Protein AF-A0A428ZIY9-F1 (afdb_monomer_lite)

Radius of gyration: 34.32 Å; chains: 1; bounding box: 70×28×80 Å

Foldseek 3Di:
DDDPDPDDDQVPDPQADVPQAHPVPDDHDDDPDPPDPDDPDPDDDPPVVVVVVVVVVVVVVVVVVVVVVVVVVVVVVVD

InterPro domains:
  IPR045512 Protein of unknown function DUF6480 [PF20088] (3-74)

Organism: Kibdelosporangium aridum (NCBI:txid2030)

Sequence (79 aa):
MSTPPPDPDPDRTPGLEPGGGVRPGDTPPDSGSTSGLSHPQPMRSRAIPIWFTVLIGLFVLCVVGMVIAQTVGMIDVLW

Structure (mmCIF, N/CA/C/O backbone):
data_AF-A0A428ZIY9-F1
#
_entry.id   AF-A0A428ZIY9-F1
#
loop_
_atom_site.group_PDB
_atom_site.id
_atom_site.type_symbol
_atom_site.label_atom_id
_atom_site.label_alt_id
_atom_site.label_comp_id
_atom_site.label_asym_id
_atom_site.label_entity_id
_atom_site.label_seq_id
_atom_site.pdbx_PDB_ins_code
_atom_site.Cartn_x
_atom_site.Cartn_y
_atom_site.Cartn_z
_atom_site.occupancy
_atom_site.B_iso_or_equiv
_atom_site.auth_seq_id
_atom_site.auth_comp_id
_atom_site.auth_asym_id
_atom_site.auth_atom_id
_atom_site.pdbx_PDB_model_num
ATOM 1 N N . MET A 1 1 ? -19.184 7.371 37.009 1.00 39.50 1 MET A N 1
ATOM 2 C CA . MET A 1 1 ? -20.633 7.101 37.106 1.00 39.50 1 MET A CA 1
ATOM 3 C C . MET A 1 1 ? -20.900 5.860 36.276 1.00 39.50 1 MET A C 1
ATOM 5 O O . MET A 1 1 ? -20.603 5.902 35.091 1.00 39.50 1 MET A O 1
ATOM 9 N N . SER A 1 2 ? -21.348 4.761 36.882 1.00 46.62 2 SER A N 1
ATOM 10 C CA . SER A 1 2 ? -21.757 3.563 36.136 1.00 46.62 2 SER A CA 1
ATOM 11 C C . SER A 1 2 ? -23.227 3.713 35.761 1.00 46.62 2 SER A C 1
ATOM 13 O O . SER A 1 2 ? -24.044 4.022 36.626 1.00 46.62 2 SER A O 1
ATOM 15 N N . THR A 1 3 ? -23.555 3.560 34.481 1.00 54.38 3 THR A N 1
ATOM 16 C CA . THR A 1 3 ? -24.943 3.493 34.013 1.00 54.38 3 THR A CA 1
ATOM 17 C C . THR A 1 3 ? -25.629 2.276 34.638 1.00 54.38 3 THR A C 1
ATOM 19 O O . THR A 1 3 ? -24.999 1.215 34.695 1.00 54.38 3 THR A O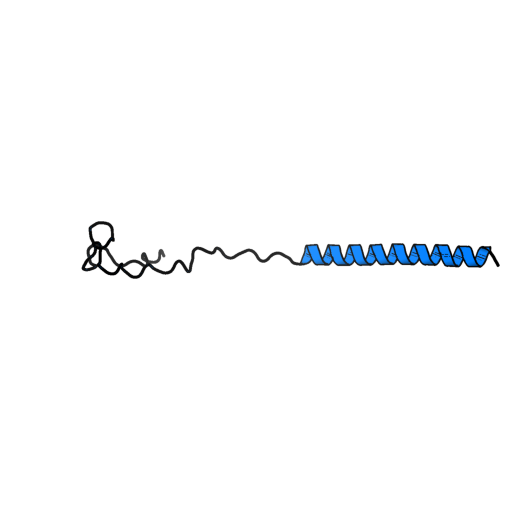 1
ATOM 22 N N . PRO A 1 4 ? -26.881 2.398 35.113 1.00 59.22 4 PRO A N 1
ATOM 23 C CA . PRO A 1 4 ? -27.661 1.241 35.532 1.00 59.22 4 PRO A CA 1
ATOM 24 C C . PRO A 1 4 ? -27.715 0.201 34.401 1.00 59.22 4 PRO A C 1
ATOM 26 O O . PRO A 1 4 ? -27.678 0.600 33.230 1.00 59.22 4 PRO A O 1
ATOM 29 N N . PRO A 1 5 ? -27.772 -1.106 34.722 1.00 59.69 5 PRO A N 1
ATOM 30 C CA . PRO A 1 5 ? -28.037 -2.137 33.726 1.00 59.69 5 PRO A CA 1
ATOM 31 C C . PRO A 1 5 ? -29.251 -1.734 32.875 1.00 59.69 5 PRO A C 1
ATOM 33 O O . PRO A 1 5 ? -30.192 -1.154 33.419 1.00 59.69 5 PRO A O 1
ATOM 36 N N . PRO A 1 6 ? -29.233 -1.987 31.556 1.00 65.62 6 PRO A N 1
ATOM 37 C CA . PRO A 1 6 ? -30.360 -1.649 30.688 1.00 65.62 6 PRO A CA 1
ATOM 38 C C . PRO A 1 6 ? -31.617 -2.449 31.053 1.00 65.62 6 PRO A C 1
ATOM 40 O O . PRO A 1 6 ? -32.724 -2.004 30.757 1.00 65.62 6 PRO A O 1
ATOM 43 N N . ASP A 1 7 ? -31.434 -3.598 31.708 1.00 64.62 7 ASP A N 1
ATOM 44 C CA . ASP A 1 7 ? -32.521 -4.492 32.068 1.00 64.62 7 ASP A CA 1
ATOM 45 C C . ASP A 1 7 ? -33.261 -4.023 33.333 1.00 64.62 7 ASP A C 1
ATOM 47 O O . ASP A 1 7 ? -32.631 -3.601 34.313 1.00 64.62 7 ASP A O 1
ATOM 51 N N . PRO A 1 8 ? -34.605 -4.106 33.334 1.00 66.88 8 PRO A N 1
ATOM 52 C CA . PRO A 1 8 ? -35.413 -3.824 34.508 1.00 66.88 8 PRO A CA 1
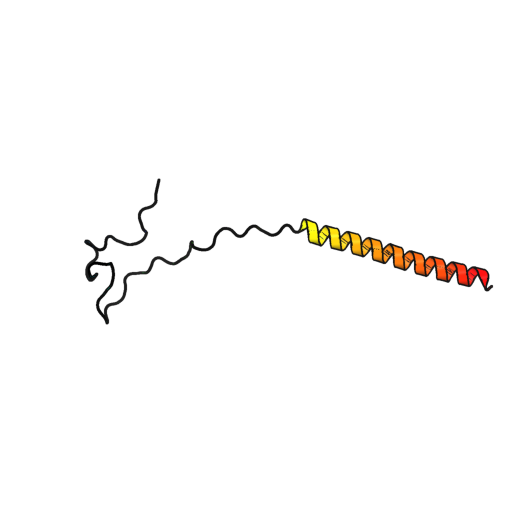ATOM 53 C C . PRO A 1 8 ? -35.133 -4.833 35.629 1.00 66.88 8 PRO A C 1
ATOM 55 O O . PRO A 1 8 ? -34.745 -5.977 35.403 1.00 66.88 8 PRO A O 1
ATOM 58 N N . ASP A 1 9 ? -35.343 -4.388 36.865 1.00 73.62 9 ASP A N 1
ATOM 59 C CA . ASP A 1 9 ? -35.137 -5.188 38.071 1.00 73.62 9 ASP A CA 1
ATOM 60 C C . ASP A 1 9 ? -36.006 -6.467 38.030 1.00 73.62 9 ASP A C 1
ATOM 62 O O . ASP A 1 9 ? -37.238 -6.355 37.938 1.00 73.62 9 ASP A O 1
ATOM 66 N N . PRO A 1 10 ? -35.413 -7.678 38.074 1.00 69.69 10 PRO A N 1
ATOM 67 C CA . PRO A 1 10 ? -36.155 -8.927 37.929 1.00 69.69 10 PRO A CA 1
ATOM 68 C C . PRO A 1 10 ? -37.172 -9.140 39.052 1.00 69.69 10 PRO A C 1
ATOM 70 O O . PRO A 1 10 ? -38.245 -9.679 38.798 1.00 69.69 10 PRO A O 1
ATOM 73 N N . ASP A 1 11 ? -36.907 -8.624 40.257 1.00 75.00 11 ASP A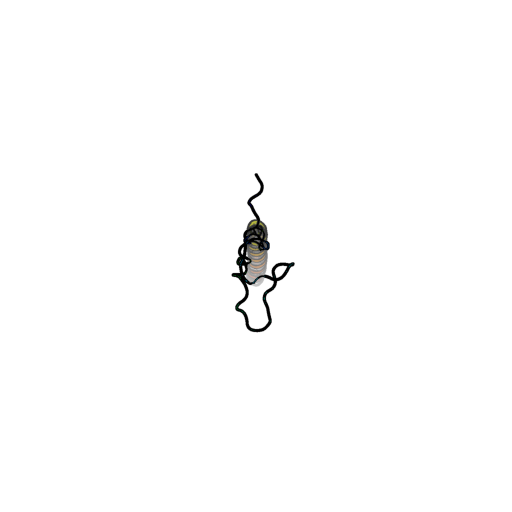 N 1
ATOM 74 C CA . ASP A 1 11 ? -37.831 -8.721 41.395 1.00 75.00 11 ASP A CA 1
ATOM 75 C C . ASP A 1 11 ? -39.052 -7.798 41.243 1.00 75.00 11 ASP A C 1
ATOM 77 O O . ASP A 1 11 ? -40.037 -7.906 41.978 1.00 75.00 11 ASP A O 1
ATOM 81 N N . ARG A 1 12 ? -38.996 -6.862 40.290 1.00 72.00 12 ARG A N 1
ATOM 82 C CA . ARG A 1 12 ? -40.047 -5.872 40.021 1.00 72.00 12 ARG A CA 1
ATOM 83 C C . ARG A 1 12 ? -40.666 -6.012 38.638 1.00 72.00 12 ARG A C 1
ATOM 85 O O . ARG A 1 12 ? -41.543 -5.218 38.300 1.00 72.00 12 ARG A O 1
ATOM 92 N N . THR A 1 13 ? -40.237 -7.000 37.856 1.00 70.50 13 THR A N 1
ATOM 93 C CA . THR A 1 13 ? -40.749 -7.236 36.506 1.00 70.50 13 THR A CA 1
ATOM 94 C C . THR A 1 13 ? -41.771 -8.376 36.540 1.00 70.50 13 THR A C 1
ATOM 96 O O . THR A 1 13 ? -41.404 -9.524 36.796 1.00 70.50 13 THR A O 1
ATOM 99 N N . PRO A 1 14 ? -43.069 -8.097 36.309 1.00 71.31 14 PRO A N 1
ATOM 100 C CA . PRO A 1 14 ? -44.097 -9.131 36.329 1.00 71.31 14 PRO A CA 1
ATOM 101 C C . PRO A 1 14 ? -43.839 -10.206 35.268 1.00 71.31 14 PRO A C 1
ATOM 103 O O . PRO A 1 14 ? -43.575 -9.884 34.113 1.00 71.31 14 PRO A O 1
ATOM 106 N N . GLY A 1 15 ? -43.969 -11.478 35.650 1.00 73.75 15 GLY A N 1
ATOM 107 C CA . GLY A 1 15 ? -43.822 -12.610 34.730 1.00 73.75 15 GLY A CA 1
ATOM 108 C C . GLY A 1 15 ? -42.391 -13.116 34.540 1.00 73.75 15 GLY A C 1
ATOM 109 O O . GLY A 1 15 ? -42.221 -14.073 33.790 1.00 73.75 15 GLY A O 1
ATOM 110 N N . LEU A 1 16 ? -41.398 -12.532 35.224 1.00 77.69 16 LEU A N 1
ATOM 111 C CA . LEU A 1 16 ? -40.054 -13.102 35.278 1.00 77.69 16 LEU A CA 1
ATOM 112 C C . LEU A 1 16 ? -39.928 -14.120 36.417 1.00 77.69 16 LEU A C 1
ATOM 114 O O . LEU A 1 16 ? -40.277 -13.843 37.566 1.00 77.69 16 LEU A O 1
ATOM 118 N N . GLU A 1 17 ? -39.395 -15.297 36.107 1.00 80.06 17 GLU A N 1
ATOM 119 C CA . GLU A 1 17 ? -38.898 -16.227 37.113 1.00 80.06 17 GLU A CA 1
ATOM 120 C C . GLU A 1 17 ? -37.618 -15.681 37.776 1.00 80.06 17 GLU A C 1
ATOM 122 O O . GLU A 1 17 ? -36.866 -14.916 37.155 1.00 80.06 17 GLU A O 1
ATOM 127 N N . PRO A 1 18 ? -37.303 -16.115 39.014 1.00 72.75 18 PRO A N 1
ATOM 128 C CA . PRO A 1 18 ? -36.021 -15.821 39.647 1.00 72.75 18 PRO A CA 1
ATOM 129 C C . PRO A 1 18 ? -34.860 -16.194 38.711 1.00 72.75 18 PRO A C 1
ATOM 131 O O . PRO A 1 18 ? -34.659 -17.367 38.398 1.00 72.75 18 PRO A O 1
ATOM 134 N N . GLY A 1 19 ? -34.122 -15.189 38.231 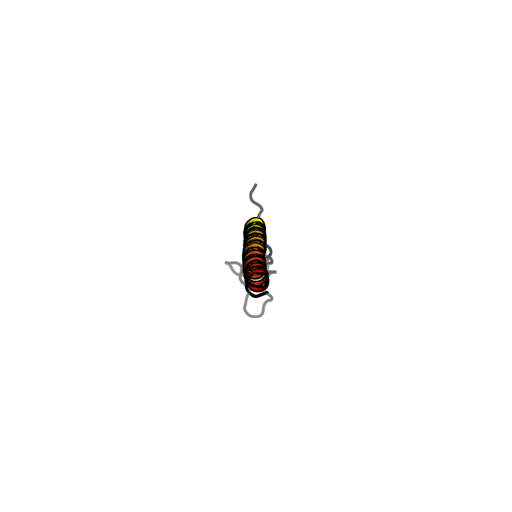1.00 72.81 19 GLY A N 1
ATOM 135 C CA . GLY A 1 19 ? -33.093 -15.348 37.194 1.00 72.81 19 GLY A CA 1
ATOM 136 C C . GLY A 1 19 ? -33.359 -14.603 35.879 1.00 72.81 19 GLY A C 1
ATOM 137 O O . GLY A 1 19 ? -32.504 -14.642 34.999 1.00 72.81 19 GLY A O 1
ATOM 138 N N . GLY A 1 20 ? -34.493 -13.904 35.744 1.00 75.19 20 GLY A N 1
ATOM 139 C CA . GLY A 1 20 ? -34.773 -13.008 34.611 1.00 75.19 20 GLY A CA 1
ATOM 140 C C . GLY A 1 20 ? -35.318 -13.700 33.354 1.00 75.19 20 GLY A C 1
ATOM 141 O O . GLY A 1 20 ? -35.393 -13.077 32.298 1.00 75.19 20 GLY A O 1
ATOM 142 N N . GLY A 1 21 ? -35.683 -14.981 33.456 1.00 75.81 21 GLY A N 1
ATOM 143 C CA . GLY A 1 21 ? -36.350 -15.737 32.390 1.00 75.81 21 GLY A CA 1
ATOM 144 C C . GLY A 1 21 ? -37.873 -15.621 32.453 1.00 75.81 21 GLY A C 1
ATOM 145 O O . GLY A 1 21 ? -38.407 -15.137 33.442 1.00 75.81 21 GLY A O 1
ATOM 146 N N . VAL A 1 22 ? -38.558 -16.086 31.408 1.00 79.75 22 VAL A N 1
ATOM 147 C CA . VAL A 1 22 ? -40.027 -16.210 31.350 1.00 79.75 22 VAL A CA 1
ATOM 148 C C . VAL A 1 22 ? -40.433 -17.669 31.152 1.00 79.75 22 VAL A C 1
ATOM 150 O O . VAL A 1 22 ? -39.635 -18.485 30.669 1.00 79.75 22 VAL A O 1
ATOM 153 N N . ARG A 1 23 ? -41.694 -18.002 31.447 1.00 81.19 23 ARG A N 1
ATOM 154 C CA . ARG A 1 23 ? -42.240 -19.341 31.203 1.00 81.19 23 ARG A CA 1
ATOM 155 C C . ARG A 1 23 ? -42.265 -19.671 29.709 1.00 81.19 23 ARG A C 1
ATOM 157 O O . ARG A 1 23 ? -42.441 -18.784 28.872 1.00 81.19 23 ARG A O 1
ATOM 164 N N . PRO A 1 24 ? -42.161 -20.961 29.342 1.00 75.56 24 PRO A N 1
ATOM 165 C CA . PRO A 1 24 ? -42.331 -21.381 27.957 1.00 75.56 24 PRO A CA 1
ATOM 166 C C . PRO A 1 24 ? -43.687 -20.923 27.396 1.00 75.56 24 PRO A C 1
ATOM 168 O O . PRO A 1 24 ? -44.732 -21.319 27.908 1.00 75.56 24 PRO A O 1
ATOM 171 N N . GLY A 1 25 ? -43.664 -20.110 26.337 1.00 76.25 25 GLY A N 1
ATOM 172 C CA . GLY A 1 25 ? -44.863 -19.553 25.694 1.00 76.25 25 GLY A CA 1
ATOM 173 C C . GLY A 1 25 ? -45.175 -18.097 26.057 1.00 76.25 25 GLY A C 1
ATOM 174 O O . GLY A 1 25 ? -45.927 -17.459 25.322 1.00 76.25 25 GLY A O 1
ATOM 175 N N . ASP A 1 26 ? -44.566 -17.552 27.113 1.00 78.44 26 ASP A N 1
ATOM 176 C CA . ASP A 1 26 ? -44.603 -16.117 27.403 1.00 78.44 26 ASP A CA 1
ATOM 177 C C . ASP A 1 26 ? -43.604 -15.374 26.495 1.00 78.44 26 ASP A C 1
ATOM 179 O O . ASP A 1 26 ? -42.578 -15.920 26.080 1.00 78.44 26 ASP A O 1
ATOM 183 N N . THR A 1 27 ? -43.912 -14.123 26.139 1.00 71.56 27 THR A N 1
ATOM 184 C CA . THR A 1 27 ? -42.999 -13.303 25.324 1.00 71.56 27 THR A CA 1
ATOM 185 C C . THR A 1 27 ? -41.824 -12.852 26.198 1.00 71.56 27 THR A C 1
ATOM 187 O O . THR A 1 27 ? -42.074 -12.237 27.237 1.00 71.56 27 THR A O 1
ATOM 190 N N . PRO A 1 28 ? -40.562 -13.137 25.820 1.00 68.06 28 PRO A N 1
ATOM 191 C CA . PRO A 1 28 ? -39.396 -12.684 26.574 1.00 68.06 28 PRO A CA 1
ATOM 192 C C . PRO A 1 28 ? -39.351 -11.153 26.716 1.00 68.06 28 PRO A C 1
ATOM 194 O O . PRO A 1 28 ? -39.825 -10.454 25.814 1.00 68.06 28 PRO A O 1
ATOM 197 N N . PRO A 1 29 ? -38.775 -10.619 27.811 1.00 70.25 29 PRO A N 1
ATOM 198 C CA . PRO A 1 29 ? -38.552 -9.183 27.954 1.00 70.25 29 PRO A CA 1
ATOM 199 C C . PRO A 1 29 ? -37.651 -8.662 26.826 1.00 70.25 29 PRO A C 1
ATOM 201 O O . PRO A 1 29 ? -36.823 -9.404 26.287 1.00 70.25 29 PRO A O 1
ATOM 204 N N . ASP A 1 30 ? -37.824 -7.385 26.467 1.00 65.12 30 ASP A N 1
ATOM 205 C CA . ASP A 1 30 ? -37.026 -6.721 25.433 1.00 65.12 30 ASP A CA 1
ATOM 206 C C . ASP A 1 30 ? -35.538 -6.872 25.766 1.00 65.12 30 ASP A C 1
ATOM 208 O O . ASP A 1 30 ? -35.049 -6.341 26.762 1.00 65.12 30 ASP A O 1
ATOM 212 N N . SER A 1 31 ? -34.829 -7.674 24.973 1.00 61.75 31 SER A N 1
ATOM 213 C CA . SER A 1 31 ? -33.403 -7.901 25.167 1.00 61.75 31 SER A CA 1
ATOM 214 C C . SER A 1 31 ? -32.699 -6.652 24.669 1.00 61.75 31 SER A C 1
ATOM 216 O O . SER A 1 31 ? -32.650 -6.428 23.456 1.00 61.75 31 SER A O 1
ATOM 218 N N . GLY A 1 32 ? -32.181 -5.833 25.590 1.00 58.09 32 GLY A N 1
ATOM 219 C CA . GLY A 1 32 ? -31.454 -4.612 25.258 1.00 58.09 32 GLY A CA 1
ATOM 220 C C . GLY A 1 32 ? -30.495 -4.866 24.095 1.00 58.09 32 GLY A C 1
ATOM 221 O O . GLY A 1 32 ? -29.563 -5.664 24.207 1.00 58.09 32 GLY A O 1
ATOM 222 N N . SER A 1 33 ? -30.782 -4.244 22.946 1.00 55.25 33 SER A N 1
ATOM 223 C CA . SER A 1 33 ? -30.034 -4.442 21.703 1.00 55.25 33 SER A CA 1
ATOM 224 C C . SER A 1 33 ? -28.531 -4.395 21.965 1.00 55.25 33 SER A C 1
ATOM 226 O O . SER A 1 33 ? -28.033 -3.467 22.603 1.00 55.25 33 SER A O 1
ATOM 228 N N . THR A 1 34 ? -27.775 -5.331 21.388 1.00 62.62 34 THR A N 1
ATOM 229 C CA . THR A 1 34 ? -26.300 -5.385 21.445 1.00 62.62 34 THR A CA 1
ATOM 230 C C . THR A 1 34 ? -25.620 -4.267 20.635 1.00 62.62 34 THR A C 1
ATOM 232 O O . THR A 1 34 ? -24.527 -4.437 20.087 1.00 62.62 34 THR A O 1
ATOM 235 N N . SER A 1 35 ? -26.263 -3.107 20.537 1.00 57.34 35 SER A N 1
ATOM 236 C CA . SER A 1 35 ? -25.733 -1.851 20.022 1.00 57.34 35 SER A CA 1
ATOM 237 C C . SER A 1 35 ? -24.707 -1.303 21.024 1.00 57.34 35 SER A C 1
ATOM 239 O O . SER A 1 35 ? -24.979 -0.380 21.787 1.00 57.34 35 SER A O 1
ATOM 241 N N . GLY A 1 36 ? -23.526 -1.922 21.062 1.00 54.12 36 GLY A N 1
ATOM 242 C CA . GLY A 1 36 ? -22.443 -1.534 21.973 1.00 54.12 36 GLY A CA 1
ATOM 243 C C . GLY A 1 36 ? -21.274 -2.517 22.071 1.00 54.12 36 GLY A C 1
ATOM 244 O O . GLY A 1 36 ? -20.236 -2.162 22.617 1.00 54.12 36 GLY A O 1
ATOM 245 N N . LEU A 1 37 ? -21.390 -3.731 21.516 1.00 58.94 37 LEU A N 1
ATOM 246 C CA . LEU A 1 37 ? -20.291 -4.712 21.525 1.00 58.94 37 LEU A CA 1
ATOM 247 C C . LEU A 1 37 ? -19.186 -4.406 20.497 1.00 58.94 37 LEU A C 1
ATOM 249 O O . LEU A 1 37 ? -18.080 -4.947 20.580 1.00 58.94 37 LEU A O 1
ATOM 253 N N . SER A 1 38 ? -19.457 -3.541 19.519 1.00 66.69 38 SER A N 1
ATOM 254 C CA . SER A 1 38 ? -18.448 -3.103 18.555 1.00 66.69 38 SER A CA 1
ATOM 255 C C . SER A 1 38 ? -17.579 -2.007 19.169 1.00 66.69 38 SER A C 1
ATOM 257 O O . SER A 1 38 ? -18.002 -0.862 19.305 1.00 66.69 38 SER A O 1
ATOM 259 N N . HIS A 1 39 ? -16.339 -2.354 19.516 1.00 67.06 39 HIS A N 1
ATOM 260 C CA . HIS A 1 39 ? -15.318 -1.364 19.850 1.00 67.06 39 HIS A CA 1
ATOM 261 C C . HIS A 1 39 ? -15.057 -0.458 18.632 1.00 67.06 39 HIS A C 1
ATOM 263 O O . HIS A 1 39 ? -15.083 -0.963 17.503 1.00 67.06 39 HIS A O 1
ATOM 269 N N . PRO A 1 40 ? -14.765 0.846 18.823 1.00 72.69 40 PRO A N 1
ATOM 270 C CA . PRO A 1 40 ? -14.343 1.722 17.737 1.00 72.69 40 PRO A CA 1
ATOM 271 C C . PRO A 1 40 ? -13.191 1.077 16.964 1.00 72.69 40 PRO A C 1
ATOM 273 O O . PRO A 1 40 ? -12.110 0.854 17.513 1.00 72.69 40 PRO A O 1
ATOM 276 N N . GLN A 1 41 ? -13.425 0.731 15.697 1.00 76.00 41 GLN A N 1
ATOM 277 C CA . GLN A 1 41 ? -12.380 0.128 14.881 1.00 76.00 41 GLN A CA 1
ATOM 278 C C . GLN A 1 41 ? -11.346 1.203 14.535 1.00 76.00 41 GLN A C 1
ATOM 280 O O . GLN A 1 41 ? -11.712 2.242 13.976 1.00 76.00 41 GLN A O 1
ATOM 285 N N . PRO A 1 42 ? -10.052 0.982 14.831 1.00 78.75 42 PRO A N 1
ATOM 286 C CA . PRO A 1 42 ? -9.024 1.930 14.447 1.00 78.75 42 PRO A CA 1
ATOM 287 C C . PRO A 1 42 ? -8.980 2.010 12.921 1.00 78.75 42 PRO A C 1
ATOM 289 O O . PRO A 1 42 ? -8.649 1.034 12.239 1.00 78.75 42 PRO A O 1
ATOM 292 N N . MET A 1 43 ? -9.306 3.185 12.383 1.00 79.06 43 MET A N 1
ATOM 293 C CA . MET A 1 43 ? -9.223 3.450 10.951 1.00 79.06 43 MET A CA 1
ATOM 294 C C . MET A 1 43 ? -7.801 3.152 10.474 1.00 79.06 43 MET A C 1
ATOM 296 O O . MET A 1 43 ? -6.817 3.665 11.013 1.00 79.06 43 MET A O 1
ATOM 300 N N . ARG A 1 44 ? -7.670 2.279 9.471 1.00 80.31 44 ARG A N 1
ATOM 301 C CA . ARG A 1 44 ? -6.362 1.958 8.904 1.00 80.31 44 ARG A CA 1
ATOM 302 C C . ARG A 1 44 ? -5.794 3.197 8.219 1.00 80.31 44 ARG A C 1
ATOM 304 O O . ARG A 1 44 ? -6.431 3.770 7.336 1.00 80.31 44 ARG A O 1
ATOM 311 N N . SER A 1 45 ? -4.582 3.586 8.613 1.00 83.12 45 SER A N 1
ATOM 312 C CA . SER A 1 45 ? -3.857 4.662 7.941 1.00 83.12 45 SER A CA 1
ATOM 313 C C . SER A 1 45 ? -3.653 4.320 6.467 1.00 83.12 45 SER A C 1
ATOM 315 O O . SER A 1 45 ? -3.166 3.241 6.127 1.00 83.12 45 SER A O 1
ATOM 317 N N . ARG A 1 46 ? -4.004 5.265 5.591 1.00 87.06 46 ARG A N 1
ATOM 318 C CA . ARG A 1 46 ? -3.776 5.166 4.143 1.00 87.06 46 ARG A CA 1
ATOM 319 C C . ARG A 1 46 ? -2.362 5.593 3.739 1.00 87.06 46 ARG A C 1
ATOM 321 O O . ARG A 1 46 ? -2.019 5.484 2.570 1.00 87.06 46 ARG A O 1
ATOM 328 N N . ALA A 1 47 ? -1.532 6.049 4.680 1.00 90.94 47 ALA A N 1
ATOM 329 C CA . ALA A 1 47 ? -0.201 6.563 4.367 1.00 90.94 47 ALA A CA 1
ATOM 330 C C . ALA A 1 47 ? 0.694 5.492 3.725 1.00 90.94 47 ALA A C 1
ATOM 332 O O . ALA A 1 47 ? 1.270 5.729 2.669 1.00 90.94 47 ALA A O 1
ATOM 333 N N . ILE A 1 48 ? 0.761 4.296 4.320 1.00 90.81 48 ILE A N 1
ATOM 334 C CA . ILE A 1 48 ? 1.593 3.191 3.818 1.00 90.81 48 ILE A CA 1
ATOM 335 C C . ILE A 1 48 ? 1.239 2.804 2.370 1.00 90.81 48 ILE A C 1
ATOM 337 O O . ILE A 1 48 ? 2.139 2.837 1.531 1.00 90.81 48 ILE A O 1
ATOM 341 N N . PRO A 1 49 ? -0.023 2.482 2.016 1.00 92.12 49 PRO A N 1
ATOM 342 C CA . PRO A 1 49 ? -0.341 2.105 0.638 1.00 92.12 49 PRO A CA 1
ATOM 343 C C . PRO A 1 49 ? -0.082 3.235 -0.371 1.00 92.12 49 PRO A C 1
ATOM 345 O O . PRO A 1 49 ? 0.342 2.956 -1.492 1.00 92.12 49 PRO A O 1
ATOM 348 N N . ILE A 1 50 ? -0.264 4.503 0.020 1.00 96.38 50 ILE A N 1
ATOM 349 C CA . ILE A 1 50 ? 0.061 5.654 -0.838 1.00 96.38 50 ILE A CA 1
ATOM 350 C C . ILE A 1 50 ? 1.568 5.707 -1.115 1.00 96.38 50 ILE A C 1
ATOM 352 O O . ILE A 1 50 ? 1.970 5.788 -2.274 1.00 96.38 50 ILE A O 1
ATOM 356 N N . TRP A 1 51 ? 2.402 5.594 -0.079 1.00 97.19 51 TRP A N 1
ATOM 357 C CA . TRP A 1 51 ? 3.860 5.601 -0.226 1.00 97.19 51 TRP A CA 1
ATOM 358 C C . TRP A 1 51 ? 4.368 4.478 -1.130 1.00 97.19 51 TRP A C 1
ATOM 360 O O . TRP A 1 51 ? 5.174 4.732 -2.023 1.00 97.19 51 TRP A O 1
ATOM 370 N N . PHE A 1 52 ? 3.860 3.256 -0.952 1.00 97.19 52 PHE A N 1
ATOM 371 C CA . PHE A 1 52 ? 4.212 2.132 -1.824 1.00 97.19 52 PHE A CA 1
ATOM 372 C C . PHE A 1 52 ? 3.799 2.377 -3.277 1.00 97.19 52 PHE A C 1
ATOM 374 O O . PHE A 1 52 ? 4.578 2.102 -4.185 1.00 97.19 52 PHE A O 1
ATOM 381 N N . THR A 1 53 ? 2.610 2.940 -3.502 1.00 97.50 53 THR A N 1
ATOM 382 C CA . THR A 1 53 ? 2.129 3.265 -4.853 1.00 97.50 53 THR A CA 1
ATOM 383 C C . THR A 1 53 ? 3.046 4.278 -5.541 1.00 97.50 53 THR A C 1
ATOM 385 O O . THR A 1 53 ? 3.430 4.077 -6.691 1.00 97.50 53 THR A O 1
ATOM 388 N N . VAL A 1 54 ? 3.453 5.334 -4.828 1.00 98.00 54 VAL A N 1
ATOM 389 C CA . VAL A 1 54 ? 4.387 6.347 -5.347 1.00 98.00 54 VAL A CA 1
ATOM 390 C C . VAL A 1 54 ? 5.753 5.732 -5.658 1.00 98.00 54 VAL A C 1
ATOM 392 O O . VAL A 1 54 ? 6.297 5.972 -6.735 1.00 98.00 54 VAL A O 1
ATOM 395 N N . LEU A 1 55 ? 6.288 4.906 -4.754 1.00 98.38 55 LEU A N 1
ATOM 396 C CA . LEU A 1 55 ? 7.583 4.247 -4.938 1.00 98.38 55 LEU A CA 1
ATOM 397 C C . LEU A 1 55 ? 7.586 3.330 -6.170 1.00 98.38 55 LEU A C 1
ATOM 399 O O . LEU A 1 55 ? 8.514 3.382 -6.975 1.00 98.38 55 LEU A O 1
ATOM 403 N N . ILE A 1 56 ? 6.533 2.524 -6.338 1.00 98.50 56 ILE A N 1
ATOM 404 C CA . ILE A 1 56 ? 6.371 1.638 -7.497 1.00 98.50 56 ILE A CA 1
ATOM 405 C C . ILE A 1 56 ? 6.249 2.458 -8.783 1.00 98.50 56 ILE A C 1
ATOM 407 O O . ILE A 1 56 ? 6.910 2.138 -9.768 1.00 98.50 56 ILE A O 1
ATOM 411 N N . GLY A 1 57 ? 5.454 3.533 -8.778 1.00 98.44 57 GLY A N 1
ATOM 412 C CA . GLY A 1 57 ? 5.313 4.418 -9.936 1.00 98.44 57 GLY A CA 1
ATOM 413 C C . GLY A 1 57 ? 6.647 5.026 -10.375 1.00 98.44 57 GLY A C 1
ATOM 414 O O . GLY A 1 57 ? 6.972 5.004 -11.562 1.00 98.44 57 GLY A O 1
ATOM 415 N N . LEU A 1 58 ? 7.454 5.497 -9.419 1.00 98.56 58 LEU A N 1
ATOM 416 C CA . LEU A 1 58 ? 8.789 6.027 -9.695 1.00 98.56 58 LEU A CA 1
ATOM 417 C C . LEU A 1 58 ? 9.726 4.947 -10.250 1.00 98.56 58 LEU A C 1
ATOM 419 O O . LEU A 1 58 ? 10.419 5.182 -11.236 1.00 98.56 58 LEU A O 1
ATOM 423 N N . PHE A 1 59 ? 9.720 3.755 -9.650 1.00 98.31 59 PHE A N 1
ATOM 424 C CA . PHE A 1 59 ? 10.538 2.637 -10.110 1.00 98.31 59 PHE A CA 1
ATOM 425 C C . PHE A 1 59 ? 10.209 2.243 -11.557 1.00 98.31 59 PHE A C 1
ATOM 427 O O . PHE A 1 59 ? 11.114 2.112 -12.380 1.00 98.31 59 PHE A O 1
ATOM 434 N N . VAL A 1 60 ? 8.920 2.123 -11.894 1.00 98.50 60 VAL A N 1
ATOM 435 C CA . VAL A 1 60 ? 8.470 1.830 -13.264 1.00 98.50 60 VAL A CA 1
ATOM 436 C C . VAL A 1 60 ? 8.940 2.912 -14.233 1.00 98.50 60 VAL A C 1
ATOM 438 O O . VAL A 1 60 ? 9.462 2.583 -15.296 1.00 98.50 60 VAL A O 1
ATOM 441 N N . LEU A 1 61 ? 8.820 4.190 -13.862 1.00 98.31 61 LEU A N 1
ATOM 442 C CA . LEU A 1 61 ? 9.280 5.297 -14.698 1.00 98.31 61 LEU A CA 1
ATOM 443 C C . LEU A 1 61 ? 10.792 5.220 -14.967 1.00 98.31 61 LEU A C 1
ATOM 445 O O . LEU A 1 61 ? 11.216 5.400 -16.108 1.00 98.31 61 LEU A O 1
ATOM 449 N N . CYS A 1 62 ? 11.597 4.901 -13.949 1.00 97.94 62 CYS A N 1
ATOM 450 C CA . CYS A 1 62 ? 13.039 4.706 -14.106 1.00 97.94 62 CYS A CA 1
ATOM 451 C C . CYS A 1 62 ? 13.366 3.548 -15.059 1.00 97.94 62 CYS A C 1
ATOM 453 O O . CYS A 1 62 ? 14.213 3.706 -15.936 1.00 97.94 62 CYS A O 1
ATOM 455 N N . VAL A 1 63 ? 12.685 2.406 -14.921 1.00 97.88 63 VAL A N 1
ATOM 456 C CA . VAL A 1 63 ? 12.893 1.241 -15.796 1.00 97.88 63 VAL A CA 1
ATOM 457 C C . VAL A 1 63 ? 12.517 1.570 -17.239 1.00 97.88 63 VAL A C 1
ATOM 459 O O . VAL A 1 63 ? 13.295 1.297 -18.149 1.00 97.88 63 VAL A O 1
ATOM 462 N N . VAL A 1 64 ? 11.362 2.202 -17.460 1.00 97.88 64 VAL A N 1
ATOM 463 C CA . VAL A 1 64 ? 10.924 2.624 -18.799 1.00 97.88 64 VAL A CA 1
ATOM 464 C C . VAL A 1 64 ? 11.925 3.603 -19.412 1.00 97.88 64 VAL A C 1
ATOM 466 O O . VAL A 1 64 ? 12.336 3.415 -20.555 1.00 97.88 64 VAL A O 1
ATOM 469 N N . GLY A 1 65 ? 12.372 4.603 -18.647 1.00 96.50 65 GLY A N 1
ATOM 470 C CA . GLY A 1 65 ? 13.388 5.554 -19.096 1.00 96.50 65 GLY A CA 1
ATOM 471 C C . GLY A 1 65 ? 14.703 4.872 -19.480 1.00 96.50 65 GLY A C 1
ATOM 472 O O . GLY A 1 65 ? 15.265 5.178 -20.527 1.00 96.50 65 GLY A O 1
ATOM 473 N N . MET A 1 66 ? 15.160 3.900 -18.686 1.00 95.62 66 MET A N 1
ATOM 474 C CA . MET A 1 66 ? 16.367 3.123 -18.979 1.00 95.62 66 MET A CA 1
ATOM 475 C C . MET A 1 66 ? 16.225 2.295 -20.263 1.00 95.62 66 MET A C 1
ATOM 477 O O . MET A 1 66 ? 17.154 2.256 -21.067 1.00 95.62 66 MET A O 1
ATOM 481 N N . VAL A 1 67 ? 15.071 1.656 -20.482 1.00 95.75 67 VAL A N 1
ATOM 482 C CA . VAL A 1 67 ? 14.804 0.893 -21.712 1.00 95.75 67 VAL A CA 1
ATOM 483 C C . VAL A 1 67 ? 14.829 1.809 -22.933 1.00 95.75 67 VAL A C 1
ATOM 485 O O . VAL A 1 67 ? 15.485 1.479 -23.916 1.00 95.75 67 VAL A O 1
ATOM 488 N N . ILE A 1 68 ? 14.172 2.970 -22.860 1.00 95.62 68 ILE A N 1
ATOM 489 C CA . ILE A 1 68 ? 14.169 3.957 -23.949 1.00 95.62 68 ILE A CA 1
ATOM 490 C C . ILE A 1 68 ? 15.589 4.466 -24.222 1.00 95.62 68 ILE A C 1
ATOM 492 O O . ILE A 1 68 ? 16.004 4.538 -25.373 1.00 95.62 68 ILE A O 1
ATOM 496 N N . ALA A 1 69 ? 16.357 4.787 -23.178 1.00 92.31 69 ALA A N 1
ATOM 497 C CA . ALA A 1 69 ? 17.734 5.246 -23.337 1.00 92.31 69 ALA A CA 1
ATOM 498 C C . ALA A 1 69 ? 18.615 4.189 -24.029 1.00 92.31 69 ALA A C 1
ATOM 500 O O . ALA A 1 69 ? 19.379 4.521 -24.932 1.00 92.31 69 ALA A O 1
ATOM 501 N N . GLN A 1 70 ? 18.465 2.914 -23.654 1.00 91.69 70 GLN A N 1
ATOM 502 C CA . GLN A 1 70 ? 19.172 1.797 -24.286 1.00 91.69 70 GLN A CA 1
ATOM 503 C C . GLN A 1 70 ? 18.788 1.622 -25.761 1.00 91.69 70 GLN A C 1
ATOM 505 O O . GLN A 1 70 ? 19.665 1.395 -26.591 1.00 91.69 70 GLN A O 1
ATOM 510 N N . THR A 1 71 ? 17.500 1.718 -26.111 1.00 90.38 71 THR A N 1
ATOM 511 C CA . THR A 1 71 ? 17.061 1.534 -27.503 1.00 90.38 71 THR A CA 1
ATOM 512 C C . THR A 1 71 ? 17.456 2.702 -28.394 1.00 90.38 71 THR A C 1
ATOM 514 O O . THR A 1 71 ? 17.909 2.461 -29.508 1.00 90.38 71 THR A O 1
ATOM 517 N N . VAL A 1 72 ? 17.347 3.943 -27.910 1.00 90.56 72 VAL A N 1
ATOM 518 C CA . VAL A 1 72 ? 17.807 5.132 -28.643 1.00 90.56 72 VAL A CA 1
ATOM 519 C C . VAL A 1 72 ? 19.316 5.062 -28.869 1.00 90.56 72 VAL A C 1
ATOM 521 O O . VAL A 1 72 ? 19.753 5.131 -30.011 1.00 90.56 72 VAL A O 1
ATOM 524 N N . GLY A 1 73 ? 20.102 4.799 -27.819 1.00 83.75 73 GLY A N 1
ATOM 525 C CA . GLY A 1 73 ? 21.556 4.681 -27.956 1.00 83.75 73 GLY A CA 1
ATOM 526 C C . GLY A 1 73 ? 21.987 3.543 -28.889 1.00 83.75 73 GLY A C 1
ATOM 527 O O . GLY A 1 73 ? 22.959 3.680 -29.622 1.00 83.75 73 GLY A O 1
ATOM 528 N N . MET A 1 74 ? 21.249 2.430 -28.915 1.00 79.19 74 MET A N 1
ATOM 529 C CA . MET A 1 74 ? 21.501 1.340 -29.861 1.00 79.19 74 MET A CA 1
ATOM 530 C C . MET A 1 74 ? 21.187 1.736 -31.312 1.00 79.19 74 MET A C 1
ATOM 532 O O . MET A 1 74 ? 21.917 1.334 -32.214 1.00 79.19 74 MET A O 1
ATOM 536 N N . ILE A 1 75 ? 20.123 2.511 -31.546 1.00 80.31 75 ILE A N 1
ATOM 537 C CA . ILE A 1 75 ? 19.760 3.013 -32.880 1.00 80.31 75 ILE A CA 1
ATOM 538 C C . ILE A 1 75 ? 20.819 3.998 -33.390 1.00 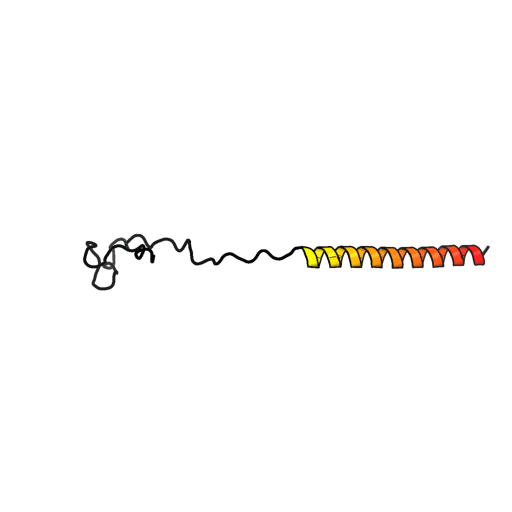80.31 75 ILE A C 1
ATOM 540 O O . ILE A 1 75 ? 21.226 3.879 -34.542 1.00 80.31 75 ILE A O 1
ATOM 544 N N . ASP A 1 76 ? 21.305 4.897 -32.530 1.00 74.25 76 ASP A N 1
ATOM 545 C CA . ASP A 1 76 ? 22.347 5.876 -32.872 1.00 74.25 76 ASP A CA 1
ATOM 546 C C . ASP A 1 76 ? 23.701 5.222 -33.212 1.00 74.25 76 ASP A C 1
ATOM 548 O O . ASP A 1 76 ? 24.493 5.795 -33.949 1.00 74.25 76 ASP A O 1
ATOM 552 N N . VAL A 1 77 ? 23.986 4.023 -32.687 1.00 79.38 77 VAL A N 1
ATOM 553 C CA . VAL A 1 77 ? 25.226 3.269 -32.973 1.00 79.38 77 VAL A CA 1
ATOM 554 C C . VAL A 1 77 ? 25.158 2.484 -34.292 1.00 79.38 77 VAL A C 1
ATOM 556 O O . VAL A 1 77 ? 26.198 2.145 -34.856 1.00 79.38 77 VAL A O 1
ATOM 559 N N . LEU A 1 78 ? 23.958 2.144 -34.770 1.00 74.50 78 LEU A N 1
ATOM 560 C CA . LEU A 1 78 ? 23.747 1.269 -35.933 1.00 74.50 78 LEU A CA 1
ATOM 561 C C . LEU A 1 78 ? 23.565 2.017 -37.267 1.00 74.50 78 LEU A C 1
ATOM 563 O O . LEU A 1 78 ? 23.481 1.358 -38.306 1.00 74.50 78 LEU A O 1
ATOM 567 N N . TRP A 1 79 ? 23.498 3.348 -37.240 1.00 59.78 79 TRP A N 1
ATOM 568 C CA . TRP A 1 79 ? 23.365 4.235 -38.402 1.00 59.78 79 TRP A CA 1
ATOM 569 C C . TRP A 1 79 ? 24.626 5.071 -38.619 1.00 59.78 79 TRP A C 1
ATOM 571 O O . TRP A 1 79 ? 24.952 5.313 -39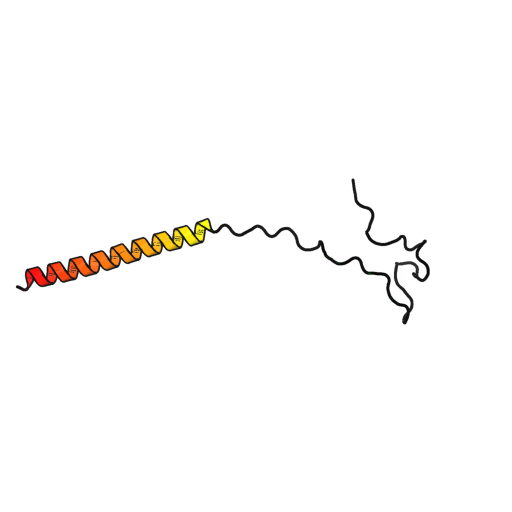.804 1.00 59.78 79 TRP A O 1
#

pLDDT: mean 78.53, std 14.63, range [39.5, 98.56]

Secondary structure (DSSP, 8-state):
-PPPPSSPPGGGSTT-BTTTB--TTSPPP-----TT-S----PPPSHHHHHHHHHHHHHHHHHHHHHHHHHHHHHHHH-